Protein AF-C5M731-F1 (afdb_monomer_lite)

Organism: Candida tropicalis (strain ATCC MYA-3404 / T1) (NCBI:txid294747)

Foldseek 3Di:
DDDDDDLDDDDDPWDDPPPGDDDSVVVSVQVVQQCPNPNHNHHPVGDDCPDPVNVCVVVVVQVVVCVVVVPDPVDDDDDDPDPVLVVLVVCLVVLQVVLCVVPVDGFAAEFAALAPSSVSSQVNSVVVVGHYHHFHHCVVVVSPDDDPPVPTHDDDPRHSYYDDDD

pLDDT: mean 94.68, std 6.18, range [50.12, 98.62]

Structure (mmCIF, N/CA/C/O backbone):
data_AF-C5M731-F1
#
_entry.id   AF-C5M731-F1
#
loop_
_atom_site.group_PDB
_atom_site.id
_atom_site.type_symbol
_atom_site.label_atom_id
_atom_site.label_alt_id
_atom_site.label_comp_id
_atom_site.label_asym_id
_atom_site.label_entity_id
_atom_site.label_seq_id
_atom_site.pdbx_PDB_ins_code
_atom_site.Cartn_x
_atom_site.Cartn_y
_atom_site.Cartn_z
_atom_site.occupancy
_atom_site.B_iso_or_equiv
_atom_site.au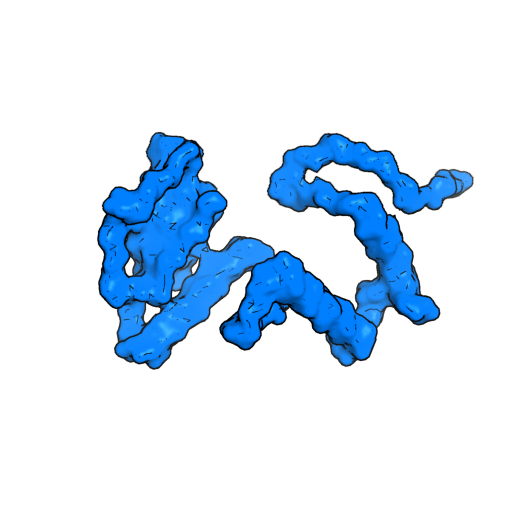th_seq_id
_atom_site.auth_comp_id
_atom_site.auth_asym_id
_atom_site.auth_atom_id
_atom_site.pdbx_PDB_model_num
ATOM 1 N N . MET A 1 1 ? -2.782 11.617 44.438 1.00 50.12 1 MET A N 1
ATOM 2 C CA . MET A 1 1 ? -4.039 11.999 43.763 1.00 50.12 1 MET A CA 1
ATOM 3 C C . MET A 1 1 ? -3.782 11.825 42.282 1.00 50.12 1 MET A C 1
ATOM 5 O O . MET A 1 1 ? -2.890 12.490 41.776 1.00 50.12 1 MET A O 1
ATOM 9 N N . SER A 1 2 ? -4.407 10.842 41.635 1.00 58.88 2 SER A N 1
ATOM 10 C CA . SER A 1 2 ? -4.257 10.671 40.188 1.00 58.88 2 SER A CA 1
ATOM 11 C C . SER A 1 2 ? -4.924 11.856 39.507 1.00 58.88 2 SER A C 1
ATOM 13 O O . SER A 1 2 ? -6.098 12.112 39.774 1.00 58.88 2 SER A O 1
ATOM 15 N N . GLU A 1 3 ? -4.192 12.577 38.664 1.00 72.31 3 GLU A N 1
ATOM 16 C CA . GLU A 1 3 ? -4.798 13.558 37.767 1.00 72.31 3 GLU A CA 1
ATOM 17 C C . GLU A 1 3 ? -5.964 12.902 37.023 1.00 72.31 3 GLU A C 1
ATOM 19 O O . GLU A 1 3 ? -5.866 11.760 36.558 1.00 72.31 3 GLU A O 1
ATOM 24 N N . GLN A 1 4 ? -7.094 13.603 36.978 1.00 78.56 4 GLN A N 1
ATOM 25 C CA . GLN A 1 4 ? -8.287 13.149 36.285 1.00 78.56 4 GLN A CA 1
ATOM 26 C C . GLN A 1 4 ? -7.961 13.081 34.789 1.00 78.56 4 GLN A C 1
ATOM 28 O O . GLN A 1 4 ? -7.802 14.105 34.130 1.00 78.56 4 GLN A O 1
ATOM 33 N N . ARG A 1 5 ? -7.779 11.865 34.265 1.00 82.94 5 ARG A N 1
ATOM 34 C CA . ARG A 1 5 ? -7.479 11.650 32.845 1.00 82.94 5 ARG A CA 1
ATOM 35 C C . ARG A 1 5 ? -8.734 11.924 32.019 1.00 82.94 5 ARG A C 1
ATOM 37 O O . ARG A 1 5 ? -9.820 11.491 32.396 1.00 82.94 5 ARG A O 1
ATOM 44 N N . THR A 1 6 ? -8.570 12.620 30.899 1.00 88.25 6 THR A N 1
ATOM 45 C CA . THR A 1 6 ? -9.637 12.930 29.940 1.00 88.25 6 THR A CA 1
ATOM 46 C C . THR A 1 6 ? -9.293 12.367 28.563 1.00 88.25 6 THR A C 1
ATOM 48 O O . THR A 1 6 ? -8.117 12.194 28.241 1.00 88.25 6 THR A O 1
ATOM 51 N N . LEU A 1 7 ? -10.322 12.065 27.768 1.00 90.88 7 LEU A N 1
ATOM 52 C CA . LEU A 1 7 ? -10.188 11.740 26.344 1.00 90.88 7 LEU A CA 1
ATOM 53 C C . LEU A 1 7 ? -10.274 12.990 25.453 1.00 90.88 7 LEU A C 1
ATOM 55 O O . LEU A 1 7 ? -10.136 12.887 24.235 1.00 90.88 7 LEU A O 1
ATOM 59 N N . GLU A 1 8 ? -10.501 14.166 26.039 1.00 91.06 8 GLU A N 1
ATOM 60 C CA . GLU A 1 8 ? -10.436 15.434 25.318 1.00 91.06 8 GLU A CA 1
ATOM 61 C C . GLU A 1 8 ? -9.008 15.707 24.841 1.00 91.06 8 GLU A C 1
ATOM 63 O O . GLU A 1 8 ? -8.040 15.573 25.594 1.00 91.06 8 GLU A O 1
ATOM 68 N N . ARG A 1 9 ? -8.887 16.103 23.574 1.00 88.12 9 ARG A N 1
ATOM 69 C CA . ARG A 1 9 ? -7.616 16.399 22.918 1.00 88.12 9 ARG A CA 1
ATOM 70 C C . ARG A 1 9 ? -7.758 17.701 22.144 1.00 88.12 9 ARG A C 1
ATOM 72 O O . ARG A 1 9 ? -8.593 17.793 21.250 1.00 88.12 9 ARG A O 1
ATOM 79 N N . GLU A 1 10 ? -6.919 18.683 22.454 1.00 89.62 10 GLU A N 1
ATOM 80 C CA . GLU A 1 10 ? -6.744 19.845 21.581 1.00 89.62 10 GLU A CA 1
ATOM 81 C C . GLU A 1 10 ? -6.090 19.396 20.267 1.00 89.62 10 GLU A C 1
ATOM 83 O O . GLU A 1 10 ? -5.136 18.613 20.289 1.00 89.62 10 GLU A O 1
ATOM 88 N N . GLU A 1 11 ? -6.604 19.851 19.122 1.00 88.12 11 GLU A N 1
ATOM 89 C CA . GLU A 1 11 ? -6.076 19.419 17.825 1.00 88.12 11 GLU A CA 1
ATOM 90 C C . GLU A 1 11 ? -4.618 19.878 17.645 1.00 88.12 11 GLU A C 1
ATOM 92 O O . GLU A 1 11 ? -4.344 21.081 17.625 1.00 88.12 11 GLU A O 1
ATOM 97 N N . PRO A 1 12 ? -3.657 18.945 17.512 1.00 88.81 12 PRO A N 1
ATOM 98 C CA . PRO A 1 12 ? -2.253 19.306 17.459 1.00 88.81 12 PRO A CA 1
ATOM 99 C C . PRO A 1 12 ? -1.856 19.784 16.059 1.00 88.81 12 PRO A C 1
ATOM 101 O O . PRO A 1 12 ? -2.232 19.201 15.042 1.00 88.81 12 PRO A O 1
ATOM 104 N N . ASN A 1 13 ? -0.964 20.773 16.005 1.00 91.50 13 ASN A N 1
ATOM 105 C CA . ASN A 1 13 ? -0.266 21.157 14.777 1.00 91.50 13 ASN A CA 1
ATOM 106 C C . ASN A 1 13 ? 0.859 20.148 14.473 1.00 91.50 13 ASN A C 1
ATOM 108 O O . ASN A 1 13 ? 2.035 20.413 14.727 1.00 91.50 13 ASN A O 1
ATOM 112 N N . TYR A 1 14 ? 0.493 18.961 13.981 1.00 93.00 14 TYR A N 1
ATOM 113 C CA . TYR A 1 14 ? 1.419 17.861 13.699 1.00 93.00 14 TYR A CA 1
ATOM 114 C C . TYR A 1 14 ? 1.585 17.618 12.193 1.00 93.00 14 TYR A C 1
ATOM 116 O O . TYR A 1 14 ? 0.660 17.173 11.521 1.00 93.00 14 TYR A O 1
ATOM 124 N N . PHE A 1 15 ? 2.798 17.849 11.681 1.00 94.25 15 PHE A N 1
ATOM 125 C CA . PHE A 1 15 ? 3.151 17.718 10.258 1.00 94.25 15 PHE A CA 1
ATOM 126 C C . PHE A 1 15 ? 4.070 16.514 9.973 1.00 94.25 15 PHE A C 1
ATOM 128 O O . PHE A 1 15 ? 4.909 16.553 9.074 1.00 94.25 15 PHE A O 1
ATOM 135 N N . GLY A 1 16 ? 3.962 15.447 10.770 1.00 93.81 16 GLY A N 1
ATOM 136 C CA . GLY A 1 16 ? 4.718 14.213 10.545 1.00 93.81 16 GLY A CA 1
ATOM 137 C C . GLY A 1 16 ? 4.295 13.511 9.251 1.00 93.81 16 GLY A C 1
ATOM 138 O O . GLY A 1 16 ? 3.108 13.373 8.971 1.00 93.81 16 GLY A O 1
ATOM 139 N N . ALA A 1 17 ? 5.271 13.043 8.471 1.00 92.75 17 ALA A N 1
ATOM 140 C CA . ALA A 1 17 ? 5.035 12.416 7.166 1.00 92.75 17 ALA A CA 1
ATOM 141 C C . ALA A 1 17 ? 4.590 10.939 7.239 1.00 92.75 17 ALA A C 1
ATOM 143 O O . ALA A 1 17 ? 4.222 10.359 6.219 1.00 92.75 17 ALA A O 1
ATOM 144 N N . GLY A 1 18 ? 4.660 10.307 8.415 1.00 92.25 18 GLY A N 1
ATOM 145 C CA . GLY A 1 18 ? 4.409 8.876 8.593 1.00 92.25 18 GLY A CA 1
ATOM 146 C C . GLY A 1 18 ? 5.183 8.289 9.785 1.00 92.25 18 GLY A C 1
ATOM 147 O O . GLY A 1 18 ? 6.409 8.206 9.703 1.00 92.25 18 GLY A O 1
ATOM 148 N N . PRO A 1 19 ? 4.512 7.841 10.867 1.00 94.81 19 PRO A N 1
ATOM 149 C CA . PRO A 1 19 ? 3.075 7.987 11.134 1.00 94.81 19 PRO A CA 1
ATOM 150 C C . PRO A 1 19 ? 2.597 9.452 11.104 1.00 94.81 19 PRO A C 1
ATOM 152 O O . PRO A 1 19 ? 3.402 10.374 11.224 1.00 94.81 19 PRO A O 1
ATOM 155 N N . ALA A 1 20 ? 1.294 9.658 10.900 1.00 94.94 20 ALA A N 1
ATOM 156 C CA . ALA A 1 20 ? 0.663 10.971 10.723 1.00 94.94 20 ALA A CA 1
ATOM 157 C C . ALA A 1 20 ? -0.510 11.168 11.703 1.00 94.94 20 ALA A C 1
ATOM 159 O O . ALA A 1 20 ? -0.875 10.249 12.441 1.00 94.94 20 ALA A O 1
ATOM 160 N N . LEU A 1 21 ? -1.091 12.371 11.722 1.00 94.56 21 LEU A N 1
ATOM 161 C CA . LEU A 1 21 ? -2.201 12.711 12.612 1.00 94.56 21 LEU A CA 1
ATOM 162 C C . LEU A 1 21 ? -3.480 11.933 12.254 1.00 94.56 21 LEU A C 1
ATOM 164 O O . LEU A 1 21 ? -3.865 11.862 11.089 1.00 94.56 21 LEU A O 1
ATOM 168 N N . LEU A 1 22 ? -4.166 11.409 13.273 1.00 94.06 22 LEU A N 1
ATOM 169 C CA . LEU A 1 22 ? -5.523 10.863 13.165 1.00 94.06 22 LEU A CA 1
ATOM 170 C C . LEU A 1 22 ? -6.552 11.849 13.745 1.00 94.06 22 LEU A C 1
ATOM 172 O O . LEU A 1 22 ? -6.212 12.558 14.703 1.00 94.06 22 LEU A O 1
ATOM 176 N N . PRO A 1 23 ? -7.800 11.871 13.231 1.00 93.50 23 PRO A N 1
ATOM 177 C CA . PRO A 1 23 ? -8.875 12.692 13.790 1.00 93.50 23 PRO A CA 1
ATOM 178 C C . PRO A 1 23 ? -9.130 12.382 15.271 1.00 93.50 23 PRO A C 1
ATOM 180 O O . PRO A 1 23 ? -9.159 11.209 15.656 1.00 93.50 23 PRO A O 1
ATOM 183 N N . THR A 1 24 ? -9.359 13.412 16.096 1.00 94.12 24 THR A N 1
ATOM 184 C CA . THR A 1 24 ? -9.594 13.238 17.544 1.00 94.12 24 THR A CA 1
ATOM 185 C C . THR A 1 24 ? -10.755 12.290 17.825 1.00 94.12 24 THR A C 1
ATOM 187 O O . THR A 1 24 ? -10.610 11.369 18.625 1.00 94.12 24 THR A O 1
ATOM 190 N N . SER A 1 25 ? -11.871 12.450 17.111 1.00 94.88 25 SER A N 1
ATOM 191 C CA . SER A 1 25 ? -13.070 11.624 17.297 1.00 94.88 25 SER A CA 1
ATOM 192 C C . SER A 1 25 ? -12.820 10.130 17.063 1.00 94.88 25 SER A C 1
ATOM 194 O O . SER A 1 25 ? -13.373 9.295 17.774 1.00 94.88 25 SER A O 1
ATOM 196 N N . VAL A 1 26 ? -11.942 9.779 16.117 1.00 95.81 26 VAL A N 1
ATOM 197 C CA . VAL A 1 26 ? -11.572 8.381 15.839 1.00 95.81 26 VAL A CA 1
ATOM 198 C C . VAL A 1 26 ? -10.772 7.792 16.998 1.00 95.81 26 VAL A C 1
ATOM 200 O O . VAL A 1 26 ? -11.021 6.663 17.407 1.00 95.81 26 VAL A O 1
ATOM 203 N N . LEU A 1 27 ? -9.830 8.556 17.556 1.00 95.56 27 LEU A N 1
ATOM 204 C CA . LEU A 1 27 ? -9.030 8.104 18.697 1.00 95.56 27 LEU A CA 1
ATOM 205 C C . LEU A 1 27 ? -9.865 7.966 19.969 1.00 95.56 27 LEU A C 1
ATOM 207 O O . LEU A 1 27 ? -9.657 7.024 20.727 1.00 95.56 27 LEU A O 1
ATOM 211 N N . GLN A 1 28 ? -10.809 8.881 20.189 1.00 95.19 28 GL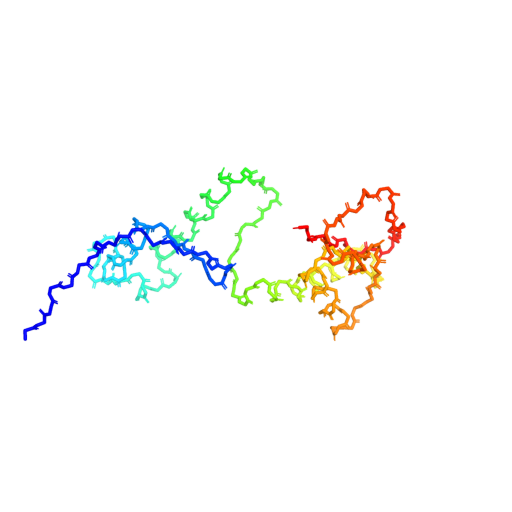N A N 1
ATOM 212 C CA . GLN A 1 28 ? -11.742 8.806 21.310 1.00 95.19 28 GLN A CA 1
ATOM 213 C C . GLN A 1 28 ? -12.597 7.540 21.221 1.00 95.19 28 GLN A C 1
ATOM 215 O O . GLN A 1 28 ? -12.662 6.790 22.192 1.00 95.19 28 GLN A O 1
ATOM 220 N N . GLN A 1 29 ? -13.175 7.254 20.049 1.00 95.62 29 GLN A N 1
ATOM 221 C CA . GLN A 1 29 ? -13.939 6.023 19.844 1.00 95.62 29 GLN A CA 1
ATOM 222 C C . GLN A 1 29 ? -13.069 4.776 20.041 1.00 95.62 29 GLN A C 1
ATOM 224 O O . GLN A 1 29 ? -13.445 3.882 20.792 1.00 95.62 29 GLN A O 1
ATOM 229 N N . ALA A 1 30 ? -11.870 4.745 19.451 1.00 95.88 30 ALA A N 1
ATOM 230 C CA . ALA A 1 30 ? -10.947 3.624 19.614 1.00 95.88 30 ALA A CA 1
ATOM 231 C C . ALA A 1 30 ? -10.542 3.400 21.081 1.00 95.88 30 ALA A C 1
ATOM 233 O O . ALA A 1 30 ? -10.360 2.259 21.495 1.00 95.88 30 ALA A O 1
ATOM 234 N N . ALA A 1 31 ? -10.416 4.466 21.880 1.00 95.19 31 ALA A N 1
ATOM 235 C CA . ALA A 1 31 ? -10.133 4.355 23.306 1.00 95.19 31 ALA A CA 1
ATOM 236 C C . ALA A 1 31 ? -11.288 3.697 24.077 1.00 95.19 31 ALA A C 1
ATOM 238 O O . ALA A 1 31 ? -11.023 2.876 24.954 1.00 95.19 31 ALA A O 1
ATOM 239 N N . TYR A 1 32 ? -12.545 4.010 23.742 1.00 94.06 32 TYR A N 1
ATOM 240 C CA . TYR A 1 32 ? -13.707 3.321 24.315 1.00 94.06 32 TYR A CA 1
ATOM 241 C C . TYR A 1 32 ? -13.749 1.847 23.890 1.00 94.06 32 TYR A C 1
ATOM 243 O O . TYR A 1 32 ? -13.824 0.967 24.748 1.00 94.06 32 TYR A O 1
ATOM 251 N N . ASP A 1 33 ? -13.596 1.579 22.592 1.00 95.88 33 ASP A N 1
ATOM 252 C CA . ASP A 1 33 ? -13.679 0.231 22.013 1.00 95.88 33 ASP A CA 1
ATOM 253 C C . ASP A 1 33 ? -12.543 -0.693 22.477 1.00 95.88 33 ASP A C 1
ATOM 255 O O . ASP A 1 33 ? -12.692 -1.916 22.512 1.00 95.88 33 ASP A O 1
ATOM 259 N N . LEU A 1 34 ? -11.395 -0.124 22.861 1.00 95.75 34 LEU A N 1
ATOM 260 C CA . LEU A 1 34 ? -10.287 -0.875 23.447 1.00 95.75 34 LEU A CA 1
ATOM 261 C C . LEU A 1 34 ? -10.618 -1.418 24.843 1.00 95.75 34 LEU A C 1
ATOM 263 O O . LEU A 1 34 ? -10.043 -2.429 25.234 1.00 95.75 34 LEU A O 1
ATOM 267 N N . ILE A 1 35 ? -11.522 -0.766 25.580 1.00 94.56 35 ILE A N 1
ATOM 268 C CA . ILE A 1 35 ? -11.959 -1.197 26.914 1.00 94.56 35 ILE A CA 1
ATOM 269 C C . ILE A 1 35 ? -13.184 -2.109 26.828 1.00 94.56 35 ILE A C 1
ATOM 271 O O . ILE A 1 35 ? -13.229 -3.132 27.505 1.00 94.56 35 ILE A O 1
ATOM 275 N N . ALA A 1 36 ? -14.175 -1.733 26.021 1.00 94.81 36 ALA A N 1
ATOM 276 C CA . ALA A 1 36 ? -15.414 -2.480 25.847 1.00 94.81 36 ALA A CA 1
ATOM 277 C C . ALA A 1 36 ? -15.954 -2.244 24.435 1.00 94.81 36 ALA A C 1
ATOM 279 O O . ALA A 1 36 ? -16.275 -1.112 24.073 1.00 94.81 36 ALA A O 1
ATOM 280 N N . TYR A 1 37 ? -16.064 -3.307 23.642 1.00 94.81 37 TYR A N 1
ATOM 281 C CA . TYR A 1 37 ? -16.548 -3.230 22.267 1.00 94.81 37 TYR A CA 1
ATOM 282 C C . TYR A 1 37 ? -18.005 -3.695 22.171 1.00 94.81 37 TYR A C 1
ATOM 284 O O . TYR A 1 37 ? -18.362 -4.739 22.706 1.00 94.81 37 TYR A O 1
ATOM 292 N N . GLU A 1 38 ? -18.860 -2.901 21.517 1.00 87.44 38 GLU A N 1
ATOM 293 C CA . GLU A 1 38 ? -20.301 -3.178 21.326 1.00 87.44 38 GLU A CA 1
ATOM 294 C C . GLU A 1 38 ? -21.095 -3.497 22.616 1.00 87.44 38 GLU A C 1
ATOM 296 O O . GLU A 1 38 ? -22.166 -4.099 22.571 1.00 87.44 38 GLU A O 1
ATOM 301 N N . GLY A 1 39 ? -20.616 -3.039 23.778 1.00 78.19 39 GLY A N 1
ATOM 302 C CA . GLY A 1 39 ? -21.271 -3.279 25.069 1.00 78.19 39 GLY A CA 1
ATOM 303 C C . GLY A 1 39 ? -20.958 -4.641 25.693 1.00 78.19 39 GLY A C 1
ATOM 304 O O . GLY A 1 39 ? -21.490 -4.949 26.762 1.00 78.19 39 GLY A O 1
ATOM 305 N N . ASP A 1 40 ? -20.068 -5.425 25.082 1.00 76.00 40 ASP A N 1
ATOM 306 C CA . ASP A 1 40 ? -19.464 -6.567 25.748 1.00 76.00 40 ASP A CA 1
ATOM 307 C C . ASP A 1 40 ? -18.414 -6.059 26.751 1.00 76.00 40 ASP A C 1
ATOM 309 O O . ASP A 1 40 ? -17.663 -5.124 26.475 1.00 76.00 40 ASP A O 1
ATOM 313 N N . ASN A 1 41 ? -18.315 -6.686 27.926 1.00 88.50 41 ASN A N 1
ATOM 314 C CA . ASN A 1 41 ? -17.278 -6.375 28.928 1.00 88.50 41 ASN A CA 1
ATOM 315 C C . ASN A 1 41 ? -15.884 -6.904 28.511 1.00 88.50 41 ASN A C 1
ATOM 317 O O . ASN A 1 41 ? -15.132 -7.398 29.351 1.00 88.50 41 ASN A O 1
ATOM 321 N N . ILE A 1 42 ? -15.580 -6.861 27.212 1.00 94.56 42 ILE A N 1
ATOM 322 C CA . ILE A 1 42 ? -14.306 -7.230 26.593 1.00 94.56 42 ILE A CA 1
ATOM 323 C C . ILE A 1 42 ? -13.965 -6.194 25.516 1.00 94.56 42 ILE A C 1
ATOM 325 O O . ILE A 1 42 ? -14.831 -5.747 24.759 1.00 94.56 42 ILE A O 1
ATOM 329 N N . GLY A 1 43 ? -12.697 -5.813 25.436 1.00 96.69 43 GLY A N 1
ATOM 330 C CA . GLY A 1 43 ? -12.202 -4.870 24.444 1.00 96.69 43 GLY A CA 1
ATOM 331 C C . GLY A 1 43 ? -11.997 -5.504 23.068 1.00 96.69 43 GLY A C 1
ATOM 332 O O . GLY A 1 43 ? -11.779 -6.711 22.931 1.00 96.69 43 GLY A O 1
ATOM 333 N N . ILE A 1 44 ? -11.957 -4.675 22.021 1.00 96.25 44 ILE A N 1
ATOM 334 C CA . ILE A 1 44 ? -11.696 -5.123 20.640 1.00 96.25 44 ILE A CA 1
ATOM 335 C C . ILE A 1 44 ? -10.325 -5.806 20.468 1.00 96.25 44 ILE A C 1
ATOM 337 O O . ILE A 1 44 ? -10.123 -6.586 19.541 1.00 96.25 44 ILE A O 1
ATOM 341 N N . GLY A 1 45 ? -9.372 -5.546 21.368 1.00 95.75 45 GLY A N 1
ATOM 342 C CA . GLY A 1 45 ? -8.076 -6.234 21.394 1.00 95.75 45 GLY A CA 1
ATOM 343 C C . GLY A 1 45 ? -8.121 -7.651 21.981 1.00 95.75 45 GLY A C 1
ATOM 344 O O . GLY A 1 45 ? -7.163 -8.404 21.822 1.00 95.75 45 GLY A O 1
ATOM 345 N N . GLU A 1 46 ? -9.212 -8.018 22.656 1.00 96.56 46 GLU A N 1
ATOM 346 C CA . GLU A 1 46 ? -9.367 -9.282 23.387 1.00 96.56 46 GLU A CA 1
ATOM 347 C C . GLU A 1 46 ? -10.282 -10.273 22.655 1.00 96.56 46 GLU A C 1
ATOM 349 O O . GLU A 1 46 ? -10.235 -11.482 22.906 1.00 96.56 46 GLU A O 1
ATOM 354 N N . ILE A 1 47 ? -11.104 -9.787 21.719 1.00 95.06 47 ILE A N 1
ATOM 355 C CA . ILE A 1 47 ? -11.986 -10.645 20.929 1.00 95.06 47 ILE A CA 1
ATOM 356 C C . ILE A 1 47 ? -11.183 -11.541 19.980 1.00 95.06 47 ILE A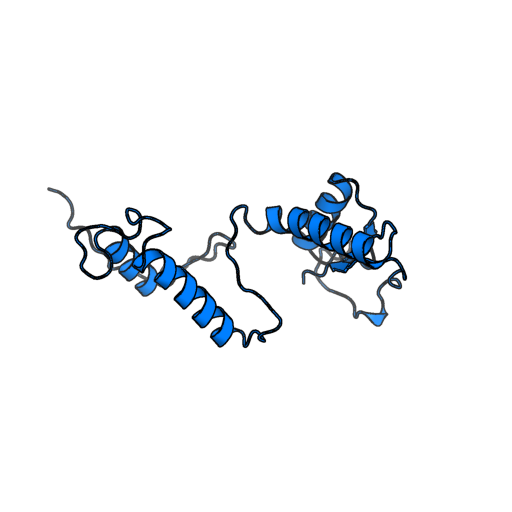 C 1
ATOM 358 O O . ILE A 1 47 ? -10.189 -11.151 19.365 1.00 95.06 47 ILE A O 1
ATOM 362 N N . SER A 1 48 ? -11.647 -12.778 19.801 1.00 95.50 48 SER A N 1
ATOM 363 C CA . SER A 1 48 ? -11.047 -13.671 18.810 1.00 95.50 48 SER A CA 1
ATOM 364 C C . SER A 1 48 ? -11.217 -13.097 17.403 1.00 95.50 48 SER A C 1
ATOM 366 O O . SER A 1 48 ? -12.334 -12.772 17.006 1.00 95.50 48 SER A O 1
ATOM 368 N N . HIS A 1 49 ? -10.158 -13.101 16.591 1.00 95.38 49 HIS A N 1
ATOM 369 C CA . HIS A 1 49 ? -10.218 -12.713 15.171 1.00 95.38 49 HIS A CA 1
ATOM 370 C C . HIS A 1 49 ? -11.185 -13.565 14.320 1.00 95.38 49 HIS A C 1
ATOM 372 O O . HIS A 1 49 ? -11.502 -13.202 13.195 1.00 95.38 49 HIS A O 1
ATOM 378 N N . ARG A 1 50 ? -11.646 -14.711 14.842 1.00 96.44 50 ARG A N 1
ATOM 379 C CA . ARG A 1 50 ? -12.646 -15.588 14.200 1.00 96.44 50 ARG A CA 1
ATOM 380 C C . ARG A 1 50 ? -14.065 -15.374 14.729 1.00 96.44 50 ARG A C 1
ATOM 382 O O . ARG A 1 50 ? -14.987 -16.063 14.301 1.00 96.44 50 ARG A O 1
ATOM 389 N N . SER A 1 51 ? -14.235 -14.493 15.712 1.00 95.00 51 SER A N 1
ATOM 390 C CA . SER A 1 51 ? -15.542 -14.166 16.279 1.00 95.00 51 SER A CA 1
ATOM 391 C C . SER A 1 51 ? -16.374 -13.352 15.286 1.00 95.00 51 SER A C 1
ATOM 393 O O . SER A 1 51 ? -15.829 -12.667 14.419 1.00 95.00 51 SER A O 1
ATOM 395 N N . LYS A 1 52 ? -17.704 -13.410 15.424 1.00 95.19 52 LYS A N 1
ATOM 396 C CA . LYS A 1 52 ? -18.614 -12.617 14.584 1.00 95.19 52 LYS A CA 1
ATOM 397 C C . LYS A 1 52 ? -18.320 -11.107 14.663 1.00 95.19 52 LYS A C 1
ATOM 399 O O . LYS A 1 52 ? -18.258 -10.509 13.591 1.00 95.19 52 LYS A O 1
ATOM 404 N N . PRO A 1 53 ? -18.072 -10.504 15.848 1.00 94.75 53 PRO A N 1
ATOM 405 C CA . PRO A 1 53 ? -17.712 -9.087 15.930 1.00 94.75 53 PRO A CA 1
ATOM 406 C C . PRO A 1 53 ? -16.421 -8.746 15.170 1.00 94.75 53 PRO A C 1
ATOM 408 O O . PRO A 1 53 ? -16.399 -7.800 14.389 1.00 94.75 53 PRO A O 1
ATOM 411 N N . ALA A 1 54 ? -15.364 -9.557 15.298 1.00 95.12 54 ALA A N 1
ATOM 412 C CA . ALA A 1 54 ? -14.105 -9.300 14.590 1.00 95.12 54 ALA A CA 1
ATOM 413 C C . ALA A 1 54 ? -14.249 -9.401 13.061 1.00 95.12 54 ALA A C 1
ATOM 415 O O . ALA A 1 54 ? -13.725 -8.561 12.332 1.00 95.12 54 ALA A O 1
ATOM 416 N N . ILE A 1 55 ? -14.981 -10.408 12.570 1.00 97.19 55 ILE A N 1
ATOM 417 C CA . ILE A 1 55 ? -15.266 -10.562 11.135 1.00 97.19 55 ILE A CA 1
ATOM 418 C C . ILE A 1 55 ? -16.060 -9.356 10.626 1.00 97.19 55 ILE A C 1
ATOM 420 O O . ILE A 1 55 ? -15.706 -8.786 9.597 1.00 97.19 55 ILE A O 1
ATOM 424 N N . LYS A 1 56 ? -17.067 -8.912 11.388 1.00 96.94 56 LYS A N 1
ATOM 425 C CA . LYS A 1 56 ? -17.873 -7.739 11.051 1.00 96.94 56 LYS A CA 1
ATOM 426 C C . LYS A 1 56 ? -17.023 -6.474 10.892 1.00 96.94 56 LYS A C 1
ATOM 428 O O . LYS A 1 56 ? -17.207 -5.765 9.909 1.00 96.94 56 LYS A O 1
ATOM 433 N N . VAL A 1 57 ? -16.062 -6.220 11.786 1.00 96.81 57 VAL A N 1
ATOM 434 C CA . VAL A 1 57 ? -15.130 -5.078 11.660 1.00 96.81 57 VAL A CA 1
ATOM 435 C C . VAL A 1 57 ? -14.376 -5.123 10.331 1.00 96.81 57 VAL A C 1
ATOM 437 O O . VAL A 1 57 ? -14.278 -4.112 9.634 1.00 96.81 57 VAL A O 1
ATOM 440 N N . ILE A 1 58 ? -13.853 -6.292 9.954 1.00 97.38 58 ILE A N 1
ATOM 441 C CA . ILE A 1 58 ? -13.110 -6.462 8.702 1.00 97.38 58 ILE A CA 1
ATOM 442 C C . ILE A 1 58 ? -14.022 -6.266 7.488 1.00 97.38 58 ILE A C 1
ATOM 444 O O . ILE A 1 58 ? -13.661 -5.514 6.581 1.00 97.38 58 ILE A O 1
ATOM 448 N N . ASP A 1 59 ? -15.197 -6.892 7.481 1.00 98.00 59 ASP A N 1
ATOM 449 C CA . ASP A 1 59 ? -16.146 -6.830 6.367 1.00 98.00 59 ASP A CA 1
ATOM 450 C C . ASP A 1 59 ? -16.690 -5.411 6.160 1.00 98.00 59 ASP A C 1
ATOM 452 O O . ASP A 1 59 ? -16.686 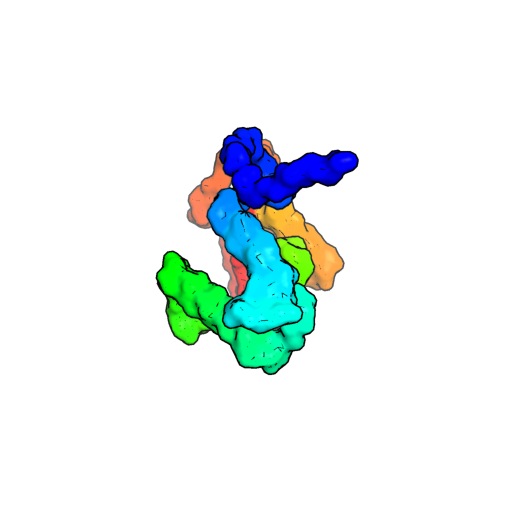-4.904 5.035 1.00 98.00 59 ASP A O 1
ATOM 456 N N . ASP A 1 60 ? -17.061 -4.724 7.242 1.00 98.12 60 ASP A N 1
ATOM 457 C CA . ASP A 1 60 ? -17.499 -3.329 7.193 1.00 98.12 60 ASP A CA 1
ATOM 458 C C . ASP A 1 60 ? -16.369 -2.419 6.689 1.00 98.12 60 ASP A C 1
ATOM 460 O O . ASP A 1 60 ? -16.605 -1.517 5.883 1.00 98.12 60 ASP A O 1
ATOM 464 N N . THR A 1 61 ? -15.120 -2.667 7.104 1.00 98.06 61 THR A N 1
ATOM 465 C CA . THR A 1 61 ? -13.963 -1.893 6.625 1.00 98.06 61 THR A CA 1
ATOM 466 C C . THR A 1 61 ? -13.743 -2.102 5.124 1.00 98.06 61 THR A C 1
ATOM 468 O O . THR A 1 61 ? -13.550 -1.126 4.394 1.00 98.06 61 THR A O 1
ATOM 471 N N . LYS A 1 62 ? -13.827 -3.348 4.631 1.00 98.25 62 LYS A N 1
ATOM 472 C CA . LYS A 1 62 ? -13.752 -3.652 3.191 1.00 98.25 62 LYS A CA 1
ATOM 473 C C . LYS A 1 62 ? -14.870 -2.956 2.414 1.00 98.25 62 LYS A C 1
ATOM 475 O O . LYS A 1 62 ? -14.599 -2.334 1.384 1.00 98.25 62 LYS A O 1
ATOM 480 N N . ALA A 1 63 ? -16.107 -3.027 2.905 1.00 98.19 63 ALA A N 1
ATOM 481 C CA . ALA A 1 63 ? -17.269 -2.412 2.269 1.00 98.19 63 ALA A CA 1
ATOM 482 C C . ALA A 1 63 ? -17.142 -0.882 2.208 1.00 98.19 63 ALA A C 1
ATOM 484 O O . ALA A 1 63 ? -17.364 -0.279 1.156 1.00 98.19 63 ALA A O 1
ATOM 485 N N . ASN A 1 64 ? -16.712 -0.255 3.305 1.00 98.31 64 ASN A N 1
ATOM 486 C CA . ASN A 1 64 ? -16.500 1.188 3.368 1.00 98.31 64 ASN A CA 1
ATOM 487 C C . ASN A 1 64 ? -15.389 1.648 2.417 1.00 98.31 64 ASN A C 1
ATOM 489 O O . ASN A 1 64 ? -15.581 2.637 1.712 1.00 98.31 64 ASN A O 1
ATOM 493 N N . LEU A 1 65 ? -14.265 0.924 2.336 1.00 98.19 65 LEU A N 1
ATOM 494 C CA . LEU A 1 65 ? -13.183 1.254 1.402 1.00 98.19 65 LEU A CA 1
ATOM 495 C C . LEU A 1 65 ? -13.623 1.098 -0.060 1.00 98.19 65 LEU A C 1
ATOM 497 O O . LEU A 1 65 ? -13.367 1.977 -0.882 1.00 98.19 65 LEU A O 1
ATOM 501 N N . THR A 1 66 ? -14.329 0.006 -0.361 1.00 98.12 66 THR A N 1
ATOM 502 C CA . THR A 1 66 ? -14.891 -0.275 -1.691 1.00 98.12 66 THR A CA 1
ATOM 503 C C . THR A 1 66 ? -15.820 0.850 -2.130 1.00 98.12 66 THR A C 1
ATOM 505 O O . THR A 1 66 ? -15.680 1.369 -3.235 1.00 98.12 66 THR A O 1
ATOM 508 N N . LYS A 1 67 ? -16.718 1.284 -1.238 1.00 98.25 67 LYS A N 1
ATOM 509 C CA . LYS A 1 67 ? -17.632 2.404 -1.480 1.00 98.25 67 LYS A CA 1
ATOM 510 C C . LYS A 1 67 ? -16.891 3.731 -1.647 1.00 98.25 67 LYS A C 1
ATOM 512 O O . LYS A 1 67 ? -17.212 4.485 -2.556 1.00 98.25 67 LYS A O 1
ATOM 517 N N . LEU A 1 68 ? -15.920 4.026 -0.781 1.00 98.31 68 LEU A N 1
ATOM 518 C CA . LEU A 1 68 ? -15.185 5.293 -0.792 1.00 98.31 68 LEU A CA 1
ATOM 519 C C . LEU A 1 68 ? -14.397 5.496 -2.093 1.00 98.31 68 LEU A C 1
ATOM 521 O O . LEU A 1 68 ? -14.381 6.597 -2.634 1.00 98.31 68 LEU A O 1
ATOM 525 N N . LEU A 1 69 ? -13.743 4.439 -2.581 1.00 98.06 69 LEU A N 1
ATOM 526 C CA . LEU A 1 69 ? -12.877 4.492 -3.761 1.00 98.06 69 LEU A CA 1
ATOM 527 C C . LEU A 1 69 ? -13.565 4.015 -5.050 1.00 98.06 69 LEU A C 1
ATOM 529 O O . LEU A 1 69 ? -12.922 3.997 -6.096 1.00 98.06 69 LEU A O 1
ATOM 533 N N . ASN A 1 70 ? -14.850 3.644 -4.990 1.00 97.94 70 ASN A N 1
ATOM 534 C CA . ASN A 1 70 ? -15.600 3.036 -6.096 1.00 97.94 70 ASN A CA 1
ATOM 535 C C . ASN A 1 70 ? -14.864 1.833 -6.717 1.00 97.94 70 ASN A C 1
ATOM 537 O O . ASN A 1 70 ? -14.690 1.750 -7.934 1.00 97.94 70 ASN A O 1
ATOM 541 N N . ILE A 1 71 ? -14.389 0.913 -5.874 1.00 97.81 71 ILE A N 1
ATOM 542 C CA . ILE A 1 71 ? -13.641 -0.270 -6.319 1.00 97.81 71 ILE A CA 1
ATOM 543 C C . ILE A 1 71 ? -14.603 -1.223 -7.052 1.00 97.81 71 ILE A C 1
ATOM 545 O O . ILE A 1 71 ? -15.625 -1.593 -6.472 1.00 97.81 71 ILE A O 1
ATOM 549 N N . PRO A 1 72 ? -14.305 -1.640 -8.298 1.00 97.75 72 PRO A N 1
ATOM 550 C CA . PRO A 1 72 ? -15.165 -2.562 -9.023 1.00 97.75 72 PRO A CA 1
ATOM 551 C C . PRO A 1 72 ? -15.004 -3.994 -8.502 1.00 97.75 72 PRO A C 1
ATOM 553 O O . PRO A 1 72 ? -13.942 -4.394 -8.025 1.00 97.75 72 PRO A O 1
ATOM 556 N N . ASP A 1 73 ? -16.045 -4.788 -8.700 1.00 96.44 73 ASP A N 1
ATOM 557 C CA . ASP A 1 73 ? -16.216 -6.197 -8.332 1.00 96.44 73 ASP A CA 1
ATOM 558 C C . ASP A 1 73 ? -15.206 -7.163 -8.982 1.00 96.44 73 ASP A C 1
ATOM 560 O O . ASP A 1 73 ? -15.117 -8.332 -8.612 1.00 96.44 73 ASP A O 1
ATOM 564 N N . THR A 1 74 ? -14.365 -6.672 -9.895 1.00 97.44 74 THR A N 1
ATOM 565 C CA . THR A 1 74 ? -13.196 -7.401 -10.409 1.00 97.44 74 THR A CA 1
ATOM 566 C C . THR A 1 74 ? -11.980 -7.372 -9.470 1.00 97.44 74 THR A C 1
ATOM 568 O O . THR A 1 74 ? -10.947 -7.945 -9.818 1.00 97.44 74 THR A O 1
ATOM 571 N N . HIS A 1 75 ? -12.050 -6.674 -8.330 1.00 97.19 75 HIS A N 1
ATOM 572 C CA . HIS A 1 75 ? -10.957 -6.532 -7.362 1.00 97.19 75 HIS A CA 1
ATOM 573 C C . HIS A 1 75 ? -11.349 -7.065 -5.982 1.00 97.19 75 HIS A C 1
ATOM 575 O O . HIS A 1 75 ? -12.501 -6.979 -5.571 1.00 97.19 75 HIS A O 1
ATOM 581 N N . GLU A 1 76 ? -10.352 -7.549 -5.242 1.00 96.12 76 GLU A N 1
ATOM 582 C CA . GLU A 1 76 ? -10.494 -7.961 -3.845 1.00 96.12 76 GLU A CA 1
ATOM 583 C C . GLU A 1 76 ? -9.788 -6.952 -2.932 1.00 96.12 76 GLU A C 1
ATOM 585 O O . GLU A 1 76 ? -8.658 -6.539 -3.207 1.00 96.12 76 GLU A O 1
ATOM 590 N N . VAL A 1 77 ? -10.425 -6.603 -1.811 1.00 96.75 77 VAL A N 1
ATOM 591 C CA . VAL A 1 77 ? -9.800 -5.838 -0.724 1.00 96.75 77 VAL A CA 1
ATOM 592 C C . VAL A 1 77 ? -9.332 -6.806 0.354 1.00 96.75 77 VAL A C 1
ATOM 594 O O . VAL A 1 77 ? -10.119 -7.581 0.892 1.00 96.75 77 VAL A O 1
ATOM 597 N N . PHE A 1 78 ? -8.061 -6.733 0.733 1.00 95.38 78 PHE A N 1
ATOM 598 C CA . PHE A 1 78 ? -7.496 -7.544 1.808 1.00 95.38 78 PHE A CA 1
ATOM 599 C C . PHE A 1 78 ? -6.525 -6.726 2.664 1.00 95.38 78 PHE A C 1
ATOM 601 O O . PHE A 1 78 ? -6.000 -5.702 2.231 1.00 95.38 78 PHE A O 1
ATOM 608 N N . PHE A 1 79 ? -6.279 -7.195 3.888 1.00 96.06 79 PHE A N 1
ATOM 609 C CA . PHE A 1 79 ? -5.376 -6.555 4.844 1.00 96.06 79 PHE A CA 1
ATOM 610 C C . PHE A 1 79 ? -4.165 -7.451 5.095 1.00 96.06 79 PHE A C 1
ATOM 612 O O . PHE A 1 79 ? -4.311 -8.643 5.363 1.00 96.06 79 PHE A O 1
ATOM 619 N N . MET A 1 80 ? -2.966 -6.877 5.012 1.00 95.69 80 MET A N 1
ATOM 620 C CA . MET A 1 80 ? -1.699 -7.573 5.241 1.00 95.69 80 MET A CA 1
ATOM 621 C C . MET A 1 80 ? -0.798 -6.775 6.179 1.00 95.69 80 MET A C 1
ATOM 623 O O . MET A 1 80 ? -0.817 -5.545 6.193 1.00 95.69 80 MET A O 1
ATOM 627 N N . GLN A 1 81 ? 0.023 -7.495 6.942 1.00 96.62 81 GLN A N 1
ATOM 628 C CA . GLN A 1 81 ? 1.106 -6.910 7.732 1.00 96.62 81 GLN A CA 1
ATOM 629 C C . GLN A 1 81 ? 2.351 -6.656 6.858 1.00 96.62 81 GLN A C 1
ATOM 631 O O . GLN A 1 81 ? 2.407 -7.070 5.702 1.00 96.62 81 GLN A O 1
ATOM 636 N N . GLY A 1 82 ? 3.364 -5.985 7.419 1.00 95.69 82 GLY A N 1
ATOM 637 C CA . GLY A 1 82 ? 4.653 -5.727 6.754 1.00 95.69 82 GLY A CA 1
ATOM 638 C C . GLY A 1 82 ? 4.778 -4.353 6.082 1.00 95.69 82 GLY A C 1
ATOM 639 O O . GLY A 1 82 ? 5.873 -3.937 5.708 1.00 95.69 82 GLY A O 1
ATOM 640 N N . GLY A 1 83 ? 3.681 -3.597 5.992 1.00 95.94 83 GLY A N 1
ATOM 641 C CA . GLY A 1 83 ? 3.686 -2.227 5.473 1.00 95.94 83 GLY A CA 1
ATOM 642 C C . GLY A 1 83 ? 4.034 -2.124 3.981 1.00 95.94 83 GLY A C 1
ATOM 643 O O . GLY A 1 83 ? 4.152 -3.121 3.267 1.00 95.94 83 GLY A O 1
ATOM 644 N N . GLY A 1 84 ? 4.198 -0.888 3.496 1.00 94.38 84 GLY A N 1
ATOM 645 C CA . GLY A 1 84 ? 4.414 -0.618 2.068 1.00 94.38 84 GLY A CA 1
ATOM 646 C C . GLY A 1 84 ? 5.682 -1.260 1.494 1.00 94.38 84 GLY A C 1
ATOM 647 O O . GLY A 1 84 ? 5.693 -1.670 0.337 1.00 94.38 84 GLY A O 1
ATOM 648 N N . THR A 1 85 ? 6.729 -1.426 2.307 1.00 96.44 85 THR A N 1
ATOM 649 C CA . THR A 1 85 ? 7.994 -2.035 1.872 1.00 96.44 85 THR A CA 1
ATOM 650 C C . THR A 1 85 ? 7.869 -3.538 1.622 1.00 96.44 85 THR A C 1
ATOM 652 O O . THR A 1 85 ? 8.403 -4.014 0.625 1.00 96.44 85 THR A O 1
ATOM 655 N N . THR A 1 86 ? 7.109 -4.287 2.433 1.00 97.69 86 THR A N 1
ATOM 656 C CA . THR A 1 86 ? 6.763 -5.689 2.115 1.00 97.69 86 THR A CA 1
ATOM 657 C C . THR A 1 86 ? 5.931 -5.789 0.833 1.00 97.69 86 THR A C 1
ATOM 659 O O . THR A 1 86 ? 6.014 -6.788 0.111 1.00 97.69 86 THR A O 1
ATOM 662 N N . GLY A 1 87 ? 5.172 -4.740 0.503 1.00 97.12 87 GLY A N 1
ATOM 663 C CA . GLY A 1 87 ? 4.468 -4.615 -0.771 1.00 97.12 87 GLY A CA 1
ATOM 664 C C . GLY A 1 87 ? 5.395 -4.715 -1.988 1.00 97.12 87 GLY A C 1
ATOM 665 O O . GLY A 1 87 ? 5.027 -5.369 -2.962 1.00 97.12 87 GLY A O 1
ATOM 666 N N . PHE A 1 88 ? 6.615 -4.167 -1.923 1.00 98.12 88 PHE A N 1
ATOM 667 C CA . PHE A 1 88 ? 7.573 -4.217 -3.038 1.00 98.12 88 PHE A CA 1
ATOM 668 C C . PHE A 1 88 ? 7.944 -5.659 -3.409 1.00 98.12 88 PHE A C 1
ATOM 670 O O . PHE A 1 88 ? 7.825 -6.050 -4.572 1.00 98.12 88 PHE A O 1
ATOM 677 N N . SER A 1 89 ? 8.301 -6.476 -2.417 1.00 98.00 89 SER A N 1
ATOM 678 C CA . SER A 1 89 ? 8.614 -7.896 -2.617 1.00 98.00 89 SER A CA 1
ATOM 679 C C . SER A 1 89 ? 7.372 -8.692 -3.035 1.00 98.00 89 SER A C 1
ATOM 681 O O . SER A 1 89 ? 7.441 -9.544 -3.920 1.00 98.00 89 SER A O 1
ATOM 683 N N . SER A 1 90 ? 6.220 -8.403 -2.417 1.00 97.56 90 SER A N 1
ATOM 684 C CA . SER A 1 90 ? 4.962 -9.119 -2.672 1.00 97.56 90 SER A CA 1
ATOM 685 C C . SER A 1 90 ? 4.487 -8.941 -4.114 1.00 97.56 90 SER A C 1
ATOM 687 O O . SER A 1 90 ? 4.112 -9.921 -4.760 1.00 97.56 90 SER A O 1
ATOM 689 N N . ILE A 1 91 ? 4.539 -7.712 -4.635 1.00 96.88 91 ILE A N 1
ATOM 690 C CA . ILE A 1 91 ? 4.191 -7.399 -6.025 1.00 96.88 91 ILE A CA 1
ATOM 691 C C . ILE A 1 91 ? 5.120 -8.146 -6.981 1.00 96.88 91 ILE A C 1
ATOM 693 O O . ILE A 1 91 ? 4.627 -8.811 -7.893 1.00 96.88 91 ILE A O 1
ATOM 697 N N . ALA A 1 92 ? 6.437 -8.098 -6.745 1.00 97.62 92 ALA A N 1
ATOM 698 C CA . ALA A 1 92 ? 7.405 -8.789 -7.587 1.00 97.62 92 ALA A CA 1
ATOM 699 C C . ALA A 1 92 ? 7.089 -10.294 -7.666 1.00 97.62 92 ALA A C 1
ATOM 701 O O . ALA A 1 92 ? 6.748 -10.799 -8.737 1.00 97.62 92 ALA A O 1
ATOM 702 N N . TYR A 1 93 ? 7.077 -11.009 -6.537 1.00 98.00 93 TYR A N 1
ATOM 703 C CA . TYR A 1 93 ? 6.828 -12.455 -6.543 1.00 98.00 93 TYR A CA 1
ATOM 704 C C . TYR A 1 93 ? 5.520 -12.842 -7.239 1.00 98.00 93 TYR A C 1
ATOM 706 O O . TYR A 1 93 ? 5.514 -13.747 -8.077 1.00 98.00 93 TYR A O 1
ATOM 714 N N . ASN A 1 94 ? 4.419 -12.153 -6.930 1.00 97.94 94 ASN A N 1
ATOM 715 C CA . ASN A 1 94 ? 3.111 -12.517 -7.468 1.00 97.94 94 ASN A CA 1
ATOM 716 C C . ASN A 1 94 ? 2.990 -12.216 -8.967 1.00 97.94 94 ASN A C 1
ATOM 718 O O . ASN A 1 94 ? 2.491 -13.055 -9.721 1.00 97.94 94 ASN A O 1
ATOM 722 N N . LEU A 1 95 ? 3.455 -11.052 -9.429 1.00 98.12 95 LEU A N 1
ATOM 723 C CA . LEU A 1 95 ? 3.296 -10.660 -10.831 1.00 98.12 95 LEU A CA 1
ATOM 724 C C . LEU A 1 95 ? 4.265 -11.401 -11.757 1.00 98.12 95 LEU A C 1
ATOM 726 O O . LEU A 1 95 ? 3.845 -11.828 -12.835 1.00 98.12 95 LEU A O 1
ATOM 730 N N . PHE A 1 96 ? 5.505 -11.655 -11.326 1.00 98.25 96 PHE A N 1
ATOM 731 C CA . PHE A 1 96 ? 6.425 -12.521 -12.069 1.00 98.25 96 PHE A CA 1
ATOM 732 C C . PHE A 1 96 ? 5.903 -13.960 -12.156 1.00 98.25 96 PHE A C 1
ATOM 734 O O . PHE A 1 96 ? 5.908 -14.546 -13.241 1.00 98.25 96 PHE A O 1
ATOM 741 N N . ALA A 1 97 ? 5.394 -14.522 -11.052 1.00 98.19 97 ALA A N 1
ATOM 742 C CA . ALA A 1 97 ? 4.811 -15.864 -11.055 1.00 98.19 97 ALA A CA 1
ATOM 743 C C . ALA A 1 97 ? 3.579 -15.952 -11.968 1.00 98.19 97 ALA A C 1
ATOM 745 O O . ALA A 1 97 ? 3.449 -16.895 -12.750 1.00 98.19 97 ALA A O 1
ATOM 746 N N . ASN A 1 98 ? 2.693 -14.955 -11.923 1.00 98.12 98 ASN A N 1
ATOM 747 C CA . ASN A 1 98 ? 1.527 -14.885 -12.801 1.00 98.12 98 ASN A CA 1
ATOM 748 C C . ASN A 1 98 ? 1.925 -14.771 -14.282 1.00 98.12 98 ASN A C 1
ATOM 750 O O . ASN A 1 98 ? 1.353 -15.466 -15.123 1.00 98.12 98 ASN A O 1
ATOM 754 N N . TYR A 1 99 ? 2.926 -13.947 -14.610 1.00 98.19 99 TYR A N 1
ATOM 755 C CA . TYR A 1 99 ? 3.449 -13.840 -15.972 1.00 98.19 99 TYR A CA 1
ATOM 756 C C . TYR A 1 99 ? 4.026 -15.175 -16.459 1.00 98.19 99 TYR A C 1
ATOM 758 O O . TYR A 1 99 ? 3.670 -15.645 -17.543 1.00 98.19 99 TYR A O 1
ATOM 766 N N . ALA A 1 100 ? 4.850 -15.831 -15.639 1.00 97.94 100 ALA A N 1
ATOM 767 C CA . ALA A 1 100 ? 5.421 -17.133 -15.967 1.00 97.94 100 ALA A CA 1
ATOM 768 C C . ALA A 1 100 ? 4.341 -18.205 -16.151 1.00 97.94 100 ALA A C 1
ATOM 770 O O . ALA A 1 100 ? 4.391 -18.966 -17.115 1.00 97.94 100 ALA A O 1
ATOM 771 N N . LYS A 1 101 ? 3.312 -18.214 -15.296 1.00 98.25 101 LYS A N 1
ATOM 772 C CA . LYS A 1 101 ? 2.161 -19.117 -15.421 1.00 98.25 101 LYS A CA 1
ATOM 773 C C . LYS A 1 101 ? 1.401 -18.914 -16.735 1.00 98.25 101 LYS A C 1
ATOM 775 O O . LYS A 1 101 ? 0.988 -19.893 -17.347 1.00 98.25 101 LYS A O 1
ATOM 780 N N . LYS A 1 102 ? 1.202 -17.665 -17.166 1.00 97.69 102 LYS A N 1
ATOM 781 C CA . LYS A 1 102 ? 0.455 -17.343 -18.395 1.00 97.69 102 LYS A CA 1
ATOM 782 C C . LYS A 1 102 ? 1.250 -17.600 -19.674 1.00 97.69 102 LYS A C 1
ATOM 784 O O . LYS A 1 102 ? 0.656 -17.940 -20.690 1.00 97.69 102 LYS A O 1
ATOM 789 N N . THR A 1 103 ? 2.566 -17.403 -19.641 1.00 97.56 103 THR A N 1
ATOM 790 C CA . THR A 1 103 ? 3.404 -17.381 -20.855 1.00 97.56 103 THR A CA 1
ATOM 791 C C . THR A 1 103 ? 4.355 -18.570 -20.985 1.00 97.56 103 THR A C 1
ATOM 793 O O . THR A 1 103 ? 4.900 -18.795 -22.064 1.00 97.56 103 THR A O 1
ATOM 796 N N . GLY A 1 104 ? 4.595 -19.311 -19.899 1.00 97.62 104 GLY A N 1
ATOM 797 C CA . GLY A 1 104 ? 5.611 -20.362 -19.828 1.00 97.62 104 GLY A CA 1
ATOM 798 C C . GLY A 1 104 ? 7.054 -19.841 -19.831 1.00 97.62 104 GLY A C 1
ATOM 799 O O . GLY A 1 104 ? 7.980 -20.625 -20.022 1.00 97.62 104 GLY A O 1
ATOM 800 N N . LYS A 1 105 ? 7.269 -18.529 -19.658 1.00 96.50 105 LYS A N 1
ATOM 801 C CA . LYS A 1 105 ? 8.586 -17.882 -19.747 1.00 96.50 105 LYS A CA 1
ATOM 802 C C . LYS A 1 105 ? 8.846 -16.979 -18.547 1.00 96.50 105 LYS A C 1
ATOM 804 O O . LYS A 1 105 ? 7.921 -16.423 -17.962 1.00 96.50 105 LYS A O 1
ATOM 809 N N . LYS A 1 106 ? 10.123 -16.781 -18.216 1.00 95.75 106 LYS A N 1
ATOM 810 C CA . LYS A 1 106 ? 10.520 -15.680 -17.331 1.00 95.75 106 LYS A CA 1
ATOM 811 C C . LYS A 1 106 ? 10.278 -14.357 -18.063 1.00 95.75 106 LYS A C 1
ATOM 813 O O . LYS A 1 106 ? 10.566 -14.261 -19.255 1.00 95.75 106 LYS A O 1
ATOM 818 N N . GLY A 1 107 ? 9.690 -13.394 -17.365 1.00 95.94 107 GLY A N 1
ATOM 819 C CA . GLY A 1 107 ? 9.550 -12.017 -17.838 1.00 95.94 107 GLY A CA 1
ATOM 820 C C . GLY A 1 107 ? 10.502 -11.095 -17.089 1.00 95.94 107 GLY A C 1
ATOM 821 O O . GLY A 1 107 ? 11.356 -11.571 -16.344 1.00 95.94 107 GLY A O 1
ATOM 822 N N . ARG A 1 108 ? 10.290 -9.790 -17.244 1.00 97.81 108 ARG A N 1
ATOM 823 C CA . ARG A 1 108 ? 10.987 -8.709 -16.526 1.00 97.81 108 ARG A CA 1
ATOM 824 C C . ARG A 1 108 ? 10.003 -7.683 -15.971 1.00 97.81 108 ARG A C 1
ATOM 826 O O . ARG A 1 108 ? 8.859 -7.641 -16.417 1.00 97.81 108 ARG A O 1
ATOM 833 N N . ALA A 1 109 ? 10.426 -6.812 -15.070 1.00 98.19 109 ALA A N 1
ATOM 834 C CA . ALA A 1 109 ? 9.602 -5.704 -14.587 1.00 98.19 109 ALA A CA 1
ATOM 835 C C . ALA A 1 109 ? 10.128 -4.361 -15.095 1.00 98.19 109 ALA A C 1
ATOM 837 O O . ALA A 1 109 ? 11.330 -4.122 -15.086 1.00 98.19 109 ALA A O 1
ATOM 838 N N . ALA A 1 110 ? 9.236 -3.470 -15.514 1.00 98.44 110 ALA A N 1
ATOM 839 C CA . ALA A 1 110 ? 9.591 -2.098 -15.849 1.00 98.44 110 ALA A CA 1
ATOM 840 C C . ALA A 1 110 ? 9.398 -1.193 -14.624 1.00 98.44 110 ALA A C 1
ATOM 842 O O . ALA A 1 110 ? 8.377 -1.281 -13.943 1.00 98.44 110 ALA A O 1
ATOM 843 N N . TYR A 1 111 ? 10.342 -0.293 -14.362 1.00 98.38 111 TYR A N 1
ATOM 844 C CA . TYR A 1 111 ? 10.283 0.656 -13.251 1.00 98.38 111 TYR A CA 1
ATOM 845 C C . TYR A 1 111 ? 10.444 2.095 -13.736 1.00 98.38 111 TYR A C 1
ATOM 847 O O . TYR A 1 111 ? 11.416 2.437 -14.416 1.00 98.38 111 TYR A O 1
ATOM 855 N N . ALA A 1 112 ? 9.503 2.950 -13.337 1.00 97.94 112 ALA A N 1
ATOM 856 C CA . ALA A 1 112 ? 9.625 4.396 -13.430 1.00 97.94 112 ALA A CA 1
ATOM 857 C C . ALA A 1 112 ? 10.170 4.942 -12.103 1.00 97.94 112 ALA A C 1
ATOM 859 O O . ALA A 1 112 ? 9.448 5.010 -11.107 1.00 97.94 112 ALA A O 1
ATOM 860 N N . ILE A 1 113 ? 11.457 5.299 -12.070 1.00 97.75 113 ILE A N 1
ATOM 861 C CA . ILE A 1 113 ? 12.114 5.840 -10.875 1.00 97.75 113 ILE A CA 1
ATOM 862 C C . ILE A 1 113 ? 11.879 7.350 -10.822 1.00 97.75 113 ILE A C 1
ATOM 864 O O . ILE A 1 113 ? 12.675 8.150 -11.309 1.00 97.75 113 ILE A O 1
ATOM 868 N N . THR A 1 114 ? 10.756 7.714 -10.223 1.00 96.38 114 THR A N 1
ATOM 869 C CA . THR A 1 114 ? 10.260 9.088 -10.070 1.00 96.38 114 THR A CA 1
ATOM 870 C C . THR A 1 114 ? 10.361 9.614 -8.641 1.00 96.38 114 THR A C 1
ATOM 872 O O . THR A 1 114 ? 9.982 10.745 -8.389 1.00 96.38 114 THR A O 1
ATOM 875 N N . GLY A 1 115 ? 10.861 8.812 -7.696 1.00 96.00 115 GLY A N 1
ATOM 876 C CA . GLY A 1 115 ? 10.925 9.160 -6.281 1.00 96.00 115 GLY A CA 1
ATOM 877 C C . GLY A 1 115 ? 11.729 8.161 -5.451 1.00 96.00 115 GLY A C 1
ATOM 878 O O . GLY A 1 115 ? 12.163 7.106 -5.926 1.00 96.00 115 GLY A O 1
ATOM 879 N N . SER A 1 116 ? 11.882 8.459 -4.158 1.00 94.94 116 SER A N 1
ATOM 880 C CA . SER A 1 116 ? 12.561 7.566 -3.205 1.00 94.94 116 SER A CA 1
ATOM 881 C C . SER A 1 116 ? 11.880 6.197 -3.078 1.00 94.94 116 SER A C 1
ATOM 883 O O . SER A 1 116 ? 12.561 5.194 -2.872 1.00 94.94 116 SER A O 1
ATOM 885 N N . TRP A 1 117 ? 10.552 6.130 -3.211 1.00 96.88 117 TRP A N 1
ATOM 886 C CA . TRP A 1 117 ? 9.796 4.881 -3.075 1.00 96.88 117 TRP A CA 1
ATOM 887 C C . TRP A 1 117 ? 9.863 3.994 -4.318 1.00 96.88 117 TRP A C 1
ATOM 889 O O . TRP A 1 117 ? 10.107 2.799 -4.177 1.00 96.88 117 TRP A O 1
ATOM 899 N N . SER A 1 118 ? 9.739 4.553 -5.527 1.00 97.31 118 SER A N 1
ATOM 900 C CA . SER A 1 118 ? 9.940 3.790 -6.769 1.00 97.31 118 SER A CA 1
ATOM 901 C C . SER A 1 118 ? 11.373 3.277 -6.905 1.00 97.31 118 SER A C 1
ATOM 903 O O . SER A 1 118 ? 11.562 2.138 -7.326 1.00 97.31 118 SER A O 1
ATOM 905 N N . LYS A 1 119 ? 12.370 4.054 -6.456 1.00 97.56 119 LYS A N 1
ATOM 906 C CA . LYS A 1 119 ? 13.763 3.591 -6.353 1.00 97.56 119 LYS A CA 1
ATOM 907 C C . LYS A 1 119 ? 13.907 2.384 -5.418 1.00 97.56 119 LYS A C 1
ATOM 909 O O . LYS A 1 119 ? 14.500 1.384 -5.800 1.00 97.56 119 LYS A O 1
ATOM 914 N N . LYS A 1 120 ? 13.348 2.453 -4.204 1.00 98.06 120 LYS A N 1
ATOM 915 C CA . LYS A 1 120 ? 13.395 1.324 -3.257 1.00 98.06 120 LYS A CA 1
ATOM 916 C C . LYS A 1 120 ? 12.664 0.091 -3.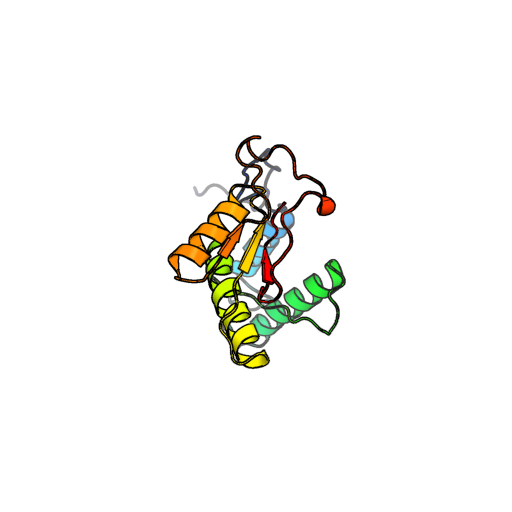794 1.00 98.06 120 LYS A C 1
ATOM 918 O O . LYS A 1 120 ? 13.127 -1.024 -3.585 1.00 98.06 120 LYS A O 1
ATOM 923 N N . ALA A 1 121 ? 11.548 0.282 -4.498 1.00 98.44 121 ALA A N 1
ATOM 924 C CA . ALA A 1 121 ? 10.805 -0.814 -5.109 1.00 98.44 121 ALA A CA 1
ATOM 925 C C . ALA A 1 121 ? 11.602 -1.518 -6.223 1.00 98.44 121 ALA A C 1
ATOM 927 O O . ALA A 1 121 ? 11.538 -2.743 -6.320 1.00 98.44 121 ALA A O 1
ATOM 928 N N . SER A 1 122 ? 12.360 -0.772 -7.040 1.00 98.44 122 SER A N 1
ATOM 929 C CA . SER A 1 122 ? 13.225 -1.366 -8.070 1.00 98.44 122 SER A CA 1
ATOM 930 C C . SER A 1 122 ? 14.421 -2.094 -7.459 1.00 98.44 122 SER A C 1
ATOM 932 O O . SER A 1 122 ? 14.714 -3.217 -7.855 1.00 98.44 122 SER A O 1
ATOM 934 N N . GLU A 1 123 ? 15.067 -1.487 -6.457 1.00 98.50 123 GLU A N 1
ATOM 935 C CA . GLU A 1 123 ? 16.190 -2.098 -5.730 1.00 98.50 123 GLU A CA 1
ATOM 936 C C . GLU A 1 123 ? 15.769 -3.401 -5.040 1.00 98.50 123 GLU A C 1
ATOM 938 O O . GLU A 1 123 ? 16.530 -4.363 -5.027 1.00 98.50 123 GLU A O 1
ATOM 943 N N . GLU A 1 124 ? 14.546 -3.469 -4.505 1.00 98.62 124 GLU A N 1
ATOM 944 C CA . GLU A 1 124 ? 14.035 -4.696 -3.895 1.00 98.62 124 GLU A CA 1
ATOM 945 C C . GLU A 1 124 ? 13.807 -5.809 -4.925 1.00 98.62 124 GLU A C 1
ATOM 947 O O . GLU A 1 124 ? 14.181 -6.952 -4.672 1.00 98.62 124 GLU A O 1
ATOM 952 N N . ALA A 1 125 ? 13.245 -5.508 -6.100 1.00 98.44 125 ALA A N 1
ATOM 953 C CA . ALA A 1 125 ? 13.084 -6.517 -7.149 1.00 98.44 125 ALA A CA 1
ATOM 954 C C . ALA A 1 125 ? 14.435 -7.040 -7.665 1.00 98.44 125 ALA A C 1
ATOM 956 O O . ALA A 1 125 ? 14.602 -8.251 -7.817 1.00 98.44 125 ALA A O 1
ATOM 957 N N . GLU A 1 126 ? 15.412 -6.149 -7.850 1.00 98.25 126 GLU A N 1
ATOM 958 C CA . GLU A 1 126 ? 16.782 -6.519 -8.217 1.00 98.25 126 GLU A CA 1
ATOM 959 C C . GLU A 1 126 ? 17.444 -7.378 -7.126 1.00 98.25 126 GLU A C 1
ATOM 961 O O . GLU A 1 126 ? 17.999 -8.437 -7.420 1.00 98.25 126 GLU A O 1
ATOM 966 N N . ARG A 1 127 ? 17.309 -6.997 -5.845 1.00 98.44 127 ARG A N 1
ATOM 967 C CA . ARG A 1 127 ? 17.831 -7.762 -4.697 1.00 98.44 127 ARG A CA 1
ATOM 968 C C . ARG A 1 127 ? 17.252 -9.177 -4.623 1.00 98.44 127 ARG A C 1
ATOM 970 O O . ARG A 1 127 ? 17.941 -10.100 -4.190 1.00 98.44 127 ARG A O 1
ATOM 977 N N . LEU A 1 128 ? 15.992 -9.353 -5.017 1.00 98.25 128 LEU A N 1
ATOM 978 C CA . LEU A 1 128 ? 15.319 -10.655 -5.078 1.00 98.25 128 LEU A CA 1
ATOM 979 C C . LEU A 1 128 ? 15.722 -11.492 -6.308 1.00 98.25 128 LEU A C 1
ATOM 981 O O . LEU A 1 128 ? 15.305 -12.646 -6.411 1.00 98.25 128 LEU A O 1
ATOM 985 N N . GLY A 1 129 ? 16.544 -10.947 -7.211 1.00 97.75 129 GLY A N 1
ATOM 986 C CA . GLY A 1 129 ? 17.057 -11.641 -8.392 1.00 97.75 129 GLY A CA 1
ATOM 987 C C . GLY A 1 129 ? 16.110 -11.622 -9.592 1.00 97.75 129 GLY A C 1
ATOM 988 O O . GLY A 1 129 ? 16.198 -12.507 -10.443 1.00 97.75 129 GLY A O 1
ATOM 989 N N . PHE A 1 130 ? 15.186 -10.661 -9.652 1.00 98.06 130 PHE A N 1
ATOM 990 C CA . PHE A 1 130 ? 14.329 -10.462 -10.816 1.00 98.06 130 PHE A CA 1
ATOM 991 C C . PHE A 1 130 ? 14.970 -9.521 -11.835 1.00 98.06 130 PHE A C 1
ATOM 993 O O . PHE A 1 130 ? 15.599 -8.530 -11.469 1.00 98.06 130 PHE A O 1
ATOM 1000 N N . ASP A 1 131 ? 14.743 -9.799 -13.119 1.00 97.94 131 ASP A N 1
ATOM 1001 C CA . ASP A 1 131 ? 15.171 -8.918 -14.204 1.00 97.94 131 ASP A CA 1
ATOM 1002 C C . ASP A 1 131 ? 14.322 -7.638 -14.211 1.00 97.94 131 ASP A C 1
ATOM 1004 O O . ASP A 1 131 ? 13.085 -7.696 -14.239 1.00 97.94 131 ASP A O 1
ATOM 1008 N N . ILE A 1 132 ? 14.980 -6.476 -14.208 1.00 98.12 132 ILE A N 1
ATOM 1009 C CA . ILE A 1 132 ? 14.321 -5.167 -14.214 1.00 98.12 132 ILE A CA 1
ATOM 1010 C C . ILE A 1 132 ? 14.817 -4.277 -15.356 1.00 98.12 132 ILE A C 1
ATOM 1012 O O . ILE A 1 132 ? 15.994 -4.286 -15.703 1.00 98.12 132 ILE A O 1
ATOM 1016 N N . ASP A 1 133 ? 13.918 -3.449 -15.882 1.00 98.00 133 ASP A N 1
ATOM 1017 C CA . ASP A 1 133 ? 14.206 -2.392 -16.846 1.00 98.00 133 ASP A CA 1
ATOM 1018 C C . ASP A 1 133 ? 13.792 -1.035 -16.263 1.00 98.00 133 ASP A C 1
ATOM 1020 O O . ASP A 1 133 ? 12.638 -0.816 -15.893 1.00 98.00 133 ASP A O 1
ATOM 1024 N N . ILE A 1 134 ? 14.724 -0.083 -16.211 1.00 98.00 134 ILE A N 1
ATOM 1025 C CA . ILE A 1 134 ? 14.429 1.291 -15.787 1.00 98.00 134 ILE A CA 1
ATOM 1026 C C . ILE A 1 134 ? 13.999 2.100 -17.013 1.00 98.00 134 ILE A C 1
ATOM 1028 O O . ILE A 1 134 ? 14.833 2.438 -17.864 1.00 98.00 134 ILE A O 1
ATOM 1032 N N . VAL A 1 135 ? 12.706 2.427 -17.089 1.00 97.94 135 VAL A N 1
ATOM 1033 C CA . VAL A 1 135 ? 12.109 3.113 -18.251 1.00 97.94 135 VAL A CA 1
ATOM 1034 C C . VAL A 1 135 ? 12.202 4.633 -18.164 1.00 97.94 135 VAL A C 1
ATOM 1036 O O . VAL A 1 135 ? 12.296 5.307 -19.187 1.00 97.94 135 VAL A O 1
ATOM 1039 N N . VAL A 1 136 ? 12.262 5.169 -16.947 1.00 97.25 136 VAL A N 1
ATOM 1040 C CA . VAL A 1 136 ? 12.553 6.576 -16.658 1.00 97.25 136 VAL A CA 1
ATOM 1041 C C . VAL A 1 136 ? 13.242 6.668 -15.298 1.00 97.25 136 VAL A C 1
ATOM 1043 O O . VAL A 1 136 ? 12.967 5.864 -14.406 1.00 97.25 136 VAL A O 1
ATOM 1046 N N . ASN A 1 137 ? 14.163 7.619 -15.139 1.00 96.69 137 ASN A N 1
ATOM 1047 C CA . ASN A 1 137 ? 14.811 7.899 -13.861 1.00 96.69 137 ASN A CA 1
ATOM 1048 C C . ASN A 1 137 ? 15.029 9.405 -13.696 1.00 96.69 137 ASN A C 1
ATOM 1050 O O . ASN A 1 137 ? 15.876 9.985 -14.372 1.00 96.69 137 ASN A O 1
ATOM 1054 N N . THR A 1 138 ? 14.282 10.025 -12.784 1.00 95.56 138 THR A N 1
ATOM 1055 C CA . THR A 1 138 ? 14.299 11.478 -12.550 1.00 95.56 138 THR A CA 1
ATOM 1056 C C . THR A 1 138 ? 15.158 11.870 -11.347 1.00 95.56 138 THR A C 1
ATOM 1058 O O . THR A 1 138 ? 15.129 13.011 -10.890 1.00 95.56 138 THR A O 1
ATOM 1061 N N . LYS A 1 139 ? 16.000 10.951 -10.846 1.00 93.12 139 LYS A N 1
ATOM 1062 C CA . LYS A 1 139 ? 16.915 11.216 -9.723 1.00 93.12 139 LYS A CA 1
ATOM 1063 C C . LYS A 1 139 ? 17.861 12.391 -9.992 1.00 93.12 139 LYS A C 1
ATOM 1065 O O . LYS A 1 139 ? 18.220 13.092 -9.053 1.00 93.12 139 LYS A O 1
ATOM 1070 N N . ALA A 1 140 ? 18.262 12.603 -11.247 1.00 90.50 140 ALA A N 1
ATOM 1071 C CA . ALA A 1 140 ? 19.124 13.723 -11.630 1.00 90.50 140 ALA A CA 1
ATOM 1072 C C . ALA A 1 140 ? 18.483 15.097 -11.352 1.00 90.50 140 ALA A C 1
ATOM 1074 O O . ALA A 1 140 ? 19.204 16.050 -11.084 1.00 90.50 140 ALA A O 1
ATOM 1075 N N . ASP A 1 141 ? 17.150 15.171 -11.354 1.00 87.81 141 ASP A N 1
ATOM 1076 C CA . ASP A 1 141 ? 16.364 16.369 -11.035 1.00 87.81 141 ASP A CA 1
ATOM 1077 C C . ASP A 1 141 ? 15.801 16.320 -9.601 1.00 87.81 141 ASP A C 1
ATOM 1079 O O . ASP A 1 141 ? 14.756 16.884 -9.295 1.00 87.81 141 ASP A O 1
ATOM 1083 N N . ASN A 1 142 ? 16.440 15.558 -8.703 1.00 90.75 142 ASN A N 1
ATOM 1084 C CA . ASN A 1 142 ? 15.980 15.339 -7.325 1.00 90.75 142 ASN A CA 1
ATOM 1085 C C . ASN A 1 142 ? 14.506 14.908 -7.217 1.00 90.75 142 ASN A C 1
ATOM 1087 O O . ASN A 1 142 ? 13.852 15.217 -6.222 1.00 90.75 142 ASN A O 1
ATOM 1091 N N . PHE A 1 143 ? 13.992 14.187 -8.222 1.00 91.81 143 PHE A N 1
ATOM 1092 C CA . PHE A 1 143 ? 12.586 13.781 -8.303 1.00 91.81 143 PHE A CA 1
ATOM 1093 C C . PHE A 1 143 ? 11.581 14.949 -8.404 1.00 91.81 143 PHE A C 1
ATOM 1095 O O . PHE A 1 143 ? 10.402 14.765 -8.118 1.00 91.81 143 PHE A O 1
ATOM 1102 N N . GLY A 1 144 ? 12.026 16.142 -8.812 1.00 88.31 144 GLY A N 1
ATOM 1103 C CA . GLY A 1 144 ? 11.199 17.352 -8.866 1.00 88.31 144 GLY A CA 1
ATOM 1104 C C . GLY A 1 144 ? 10.140 17.357 -9.970 1.00 88.31 144 GLY A C 1
ATOM 1105 O O . GLY A 1 144 ? 9.114 18.019 -9.830 1.00 88.31 144 GLY A O 1
ATOM 1106 N N . ASN A 1 145 ? 10.356 16.600 -11.047 1.00 89.62 145 ASN A N 1
ATOM 1107 C CA . ASN A 1 145 ? 9.410 16.481 -12.149 1.00 89.62 145 ASN A CA 1
ATOM 1108 C C . ASN A 1 145 ? 9.373 15.052 -12.714 1.00 89.62 145 ASN A C 1
ATOM 1110 O O . ASN A 1 145 ? 10.396 14.367 -12.775 1.00 89.62 145 ASN A O 1
ATOM 1114 N N . THR A 1 146 ? 8.195 14.616 -13.168 1.00 92.44 146 THR A N 1
ATOM 1115 C CA . THR A 1 146 ? 8.011 13.358 -13.907 1.00 92.44 146 THR A CA 1
ATOM 1116 C C . THR A 1 146 ? 7.676 13.685 -15.362 1.00 92.44 146 THR A C 1
ATOM 1118 O O . THR A 1 146 ? 6.623 14.275 -15.608 1.00 92.44 146 THR A O 1
ATOM 1121 N N . PRO A 1 147 ? 8.532 13.321 -16.338 1.00 92.81 147 PRO A N 1
ATOM 1122 C CA . PRO A 1 147 ? 8.263 13.615 -17.740 1.00 92.81 147 PRO A CA 1
ATOM 1123 C C . PRO A 1 147 ? 7.037 12.834 -18.237 1.00 92.81 147 PRO A C 1
ATOM 1125 O O . PRO A 1 147 ? 6.718 11.771 -17.685 1.00 92.81 147 PRO A O 1
ATOM 1128 N N . PRO A 1 148 ? 6.355 13.315 -19.291 1.00 94.19 148 PRO A N 1
ATOM 1129 C CA . PRO A 1 148 ? 5.228 12.603 -19.877 1.00 94.19 148 PRO A CA 1
ATOM 1130 C C . PRO A 1 148 ? 5.651 11.217 -20.380 1.00 94.19 148 PRO A C 1
ATOM 1132 O O . PRO A 1 148 ? 6.781 11.011 -20.822 1.00 94.19 148 PRO A O 1
ATOM 1135 N N . TYR A 1 149 ? 4.716 10.264 -20.358 1.00 93.19 149 TYR A N 1
ATOM 1136 C CA . TYR A 1 149 ? 4.969 8.864 -20.730 1.00 93.19 149 TYR A CA 1
ATOM 1137 C C . TYR A 1 149 ? 5.592 8.694 -22.129 1.00 93.19 149 TYR A C 1
ATOM 1139 O O . TYR A 1 149 ? 6.365 7.769 -22.356 1.00 93.19 149 TYR A O 1
ATOM 1147 N N . SER A 1 150 ? 5.303 9.607 -23.060 1.00 95.06 150 SER A N 1
ATOM 1148 C CA . SER A 1 150 ? 5.878 9.620 -24.411 1.00 95.06 150 SER A CA 1
ATOM 1149 C C . SER A 1 150 ? 7.403 9.761 -24.450 1.00 95.06 150 SER A C 1
ATOM 1151 O O . SER A 1 150 ? 8.011 9.406 -25.454 1.00 95.06 150 SER A O 1
ATOM 1153 N N . GLU A 1 151 ? 8.017 10.288 -23.391 1.00 95.25 151 GLU A N 1
ATOM 1154 C CA . GLU A 1 151 ? 9.471 10.460 -23.278 1.00 95.25 151 GLU A CA 1
ATOM 1155 C C . GLU A 1 151 ? 10.159 9.273 -22.588 1.00 95.25 151 GLU A C 1
ATOM 1157 O O . GLU A 1 151 ? 11.385 9.235 -22.473 1.00 95.25 151 GLU A O 1
ATOM 1162 N N . TRP A 1 152 ? 9.391 8.297 -22.100 1.00 96.75 152 TRP A N 1
ATOM 1163 C CA . TRP A 1 152 ? 9.942 7.145 -21.397 1.00 96.75 152 TRP A CA 1
ATOM 1164 C C . TRP A 1 152 ? 10.514 6.144 -22.401 1.00 96.75 152 TRP A C 1
ATOM 1166 O O . TRP A 1 152 ? 10.068 6.046 -23.548 1.00 96.75 152 TRP A O 1
ATOM 1176 N N . LYS A 1 153 ? 11.501 5.353 -21.969 1.00 97.62 153 LYS A N 1
ATOM 1177 C CA . LYS A 1 153 ? 12.010 4.263 -22.807 1.00 97.62 153 LYS A CA 1
ATOM 1178 C C . LYS A 1 153 ? 10.872 3.283 -23.128 1.00 97.62 153 LYS A C 1
ATOM 1180 O O . LYS A 1 153 ? 10.061 2.996 -22.242 1.00 97.62 153 LYS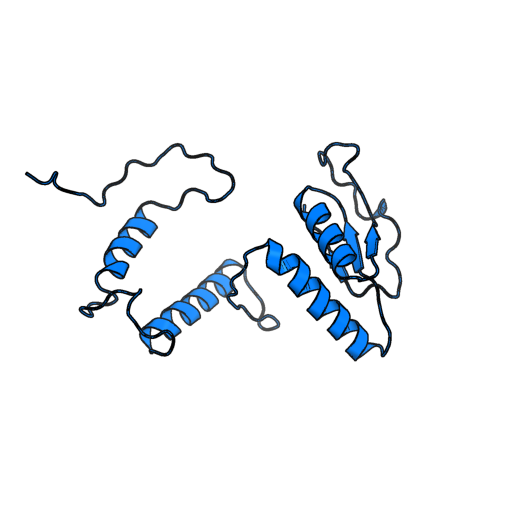 A O 1
ATOM 1185 N N . PRO A 1 154 ? 10.833 2.719 -24.349 1.00 96.69 154 PRO A N 1
ATOM 1186 C CA . PRO A 1 154 ? 9.830 1.728 -24.715 1.00 96.69 154 PRO A CA 1
ATOM 1187 C C . PRO A 1 154 ? 9.806 0.546 -23.743 1.00 96.69 154 PRO A C 1
ATOM 1189 O O . PRO A 1 154 ? 10.853 0.017 -23.370 1.00 96.69 154 PRO A O 1
ATOM 1192 N N . ILE A 1 155 ? 8.604 0.114 -23.367 1.00 97.06 155 ILE A N 1
ATOM 1193 C CA . ILE A 1 155 ? 8.408 -1.059 -22.513 1.00 97.06 155 ILE A CA 1
ATOM 1194 C C . ILE A 1 155 ? 8.601 -2.325 -23.351 1.00 97.06 155 ILE A C 1
ATOM 1196 O O . ILE A 1 155 ? 8.037 -2.457 -24.442 1.00 97.06 155 ILE A O 1
ATOM 1200 N N . ALA A 1 156 ? 9.405 -3.260 -22.846 1.00 95.56 156 ALA A N 1
ATOM 1201 C CA . ALA A 1 156 ? 9.680 -4.514 -23.527 1.00 95.56 156 ALA A CA 1
ATOM 1202 C C . ALA A 1 156 ? 8.422 -5.399 -23.626 1.00 95.56 156 ALA A C 1
ATOM 1204 O O . ALA A 1 156 ? 7.528 -5.370 -22.781 1.00 95.56 156 ALA A O 1
ATOM 1205 N N . LYS A 1 157 ? 8.347 -6.232 -24.670 1.00 95.62 157 LYS A N 1
ATOM 1206 C CA . LYS A 1 157 ? 7.186 -7.119 -24.885 1.00 95.62 157 LYS A CA 1
ATOM 1207 C C . LYS A 1 157 ? 7.057 -8.207 -23.816 1.00 95.62 157 LYS A C 1
ATOM 1209 O O . LYS A 1 157 ? 5.968 -8.736 -23.627 1.00 95.62 157 LYS A O 1
ATOM 1214 N N . ASP A 1 158 ? 8.160 -8.557 -23.160 1.00 96.50 158 ASP A N 1
ATOM 1215 C CA . ASP A 1 158 ? 8.244 -9.546 -22.086 1.00 96.50 158 ASP A CA 1
ATOM 1216 C C . ASP A 1 158 ? 8.121 -8.931 -20.678 1.00 96.50 158 ASP A C 1
ATOM 1218 O O . ASP A 1 158 ? 8.474 -9.565 -19.680 1.00 96.50 158 ASP A O 1
ATOM 1222 N N . THR A 1 159 ? 7.618 -7.696 -20.579 1.00 98.00 159 THR A N 1
ATOM 1223 C CA . THR A 1 159 ? 7.359 -7.033 -19.301 1.00 98.00 159 THR A CA 1
ATOM 1224 C C . THR A 1 159 ? 6.139 -7.635 -18.593 1.00 98.00 159 THR A C 1
ATOM 1226 O O . THR A 1 159 ? 5.019 -7.606 -19.099 1.00 98.00 159 THR A O 1
ATOM 1229 N N . ALA A 1 160 ? 6.355 -8.142 -17.380 1.00 97.81 160 ALA A N 1
ATOM 1230 C CA . ALA A 1 160 ? 5.332 -8.672 -16.488 1.00 97.81 160 ALA A CA 1
ATOM 1231 C C . ALA A 1 160 ? 4.457 -7.569 -15.878 1.00 97.81 160 ALA A C 1
ATOM 1233 O O . ALA A 1 160 ? 3.250 -7.756 -15.733 1.00 97.81 160 ALA A O 1
ATOM 1234 N N . TYR A 1 161 ? 5.061 -6.432 -15.519 1.00 98.12 161 TYR A N 1
ATOM 1235 C CA . TYR A 1 161 ? 4.366 -5.250 -15.010 1.00 98.12 161 TYR A CA 1
ATOM 1236 C C . TYR A 1 161 ? 5.225 -3.989 -15.131 1.00 98.12 161 TYR A C 1
ATOM 1238 O O . TYR A 1 161 ? 6.453 -4.065 -15.197 1.00 98.12 161 TYR A O 1
ATOM 1246 N N . LEU A 1 162 ? 4.562 -2.832 -15.119 1.00 97.75 162 LEU A N 1
ATOM 1247 C CA . LEU A 1 162 ? 5.176 -1.519 -14.941 1.00 97.75 162 LEU A CA 1
ATOM 1248 C C . LEU A 1 162 ? 4.873 -1.022 -13.523 1.00 97.75 162 LEU A C 1
ATOM 1250 O O . LEU A 1 162 ? 3.711 -0.967 -13.128 1.00 97.75 162 LEU A O 1
ATOM 1254 N N . TYR A 1 163 ? 5.905 -0.639 -12.777 1.00 97.56 163 TYR A N 1
ATOM 1255 C CA . TYR A 1 163 ? 5.774 -0.006 -11.471 1.00 97.56 163 TYR A CA 1
ATOM 1256 C C . TYR A 1 163 ? 5.929 1.512 -11.593 1.00 97.56 163 TYR A C 1
ATOM 1258 O O . TYR A 1 163 ? 6.958 2.004 -12.067 1.00 97.56 163 TYR A O 1
ATOM 1266 N N . VAL A 1 164 ? 4.923 2.245 -11.116 1.00 95.38 164 VAL A N 1
ATOM 1267 C CA . VAL A 1 164 ? 4.901 3.712 -11.069 1.00 95.38 164 VAL A CA 1
ATOM 1268 C C . VAL A 1 164 ? 4.552 4.153 -9.650 1.00 95.38 164 VAL A C 1
ATOM 1270 O O . VAL A 1 164 ? 3.613 3.634 -9.053 1.00 95.38 164 VAL A O 1
ATOM 1273 N N . CYS A 1 165 ? 5.308 5.107 -9.111 1.00 93.12 165 CYS A N 1
ATOM 1274 C CA . CYS A 1 165 ? 5.015 5.761 -7.837 1.00 93.12 165 CYS A CA 1
ATOM 1275 C C . CYS A 1 165 ? 5.399 7.233 -7.966 1.00 93.12 165 CYS A C 1
ATOM 1277 O O . CYS A 1 165 ? 6.586 7.561 -7.937 1.00 93.12 165 CYS A O 1
ATOM 1279 N N . VAL A 1 166 ? 4.389 8.072 -8.184 1.00 80.00 166 VAL A N 1
ATOM 1280 C CA . VAL A 1 166 ? 4.502 9.530 -8.322 1.00 80.00 166 VAL A CA 1
ATOM 1281 C C . VAL A 1 166 ? 4.228 10.233 -7.004 1.00 80.00 166 VAL A C 1
ATOM 1283 O O . VAL A 1 166 ? 3.496 9.644 -6.175 1.00 80.00 166 VAL A O 1
#

InterPro domains:
  IPR000192 Aminotransferase class V domain [PF00266] (15-164)
  IPR015421 Pyridoxal phosphate-dependent transferase, major domain [G3DSA:3.40.640.10] (24-166)
  IPR015424 Pyridoxal phosphate-dependent transferase [SSF53383] (13-165)
  IPR022278 Phosphoserine aminotransferase [PTHR43247] (9-165)

Sequence (166 aa):
MSEQRTLEREEPNYFGAGPALLPTSVLQQAAYDLIAYEGDNIGIGEISHRSKPAIKVIDDTKANLTKLLNIPDTHEVFFMQGGGTTGFSSIAYNLFANYAKKTGKKGRAAYAITGSWSKKASEEAERLGFDIDIVVNTKADNFGNTPPYSEWKPIAKDTAYLYVCV

Radius of gyration: 22.06 Å; chains: 1; bounding box: 40×42×69 Å

Secondary structure (DSSP, 8-state):
---------PPP----SSS-PPPHHHHHHHHHHHH-STT-SS-TTTS-TTSHHHHHHHHHHHHHHHHHHT--TTS-----SSHHHHHHHHHHHHHHHHHHHHHSS--EEEEEE-SHHHHHHHHHHHHTT--EEEEEE-GGGTT-----GGGSPPPPTTEEEEEE--